Protein AF-K2N906-F1 (afdb_monomer_lite)

Radius of gyration: 23.5 Å; chains: 1; bounding box: 36×90×32 Å

pLDDT: mean 74.39, std 13.97, range [37.41, 90.12]

Secondary structure (DSSP, 8-state):
--------EEEE--TTS--EEEE--HHHHHHHHHHHT-SSHHHHHHHHHTT-HHHHHHHHHHHH-HHHHHHHGGG--HHHHHHHHHHHHHHHHH---HHHHHHHHHHHHHHHHHHHHHHHHHHHHHHHTTT-PPP---

Organism: NCBI:txid1231190

Foldseek 3Di:
DDDLALQQWDWQDFPPDDTDIFADGPVLLVVLCVVQVHPDLVSSLVSLVVLDLVSLLVSCCSGVNNVVSVVCSVSLPPDVSSVSSSVRSNSNSVSDDPVRVVVVVVVVVVVVVVVVVVVVVVVVVVVVVVPDDDDDDD

Sequence (138 aa):
MAENAWRGERSLTLPDAEPVIVQASLDHIARLMAETKTDTLDGLQEVLFARRPETLRAALAILLGAGNADALWPKVNGASGLTAVYVAISGAVSGLTPAEEDDAKKAQAESERELQAMALGLLARAIGQSSVSPSGNG

Structure (mmCIF, N/CA/C/O backbone):
data_AF-K2N906-F1
#
_entry.id   AF-K2N906-F1
#
loop_
_atom_site.group_PDB
_atom_site.id
_atom_site.type_symbol
_atom_site.label_atom_id
_atom_site.label_alt_id
_atom_site.label_comp_id
_atom_site.label_asym_id
_atom_site.label_entity_id
_atom_site.label_seq_id
_atom_site.pdbx_PDB_ins_code
_atom_site.Cartn_x
_atom_site.Cartn_y
_atom_site.Cartn_z
_atom_site.occupancy
_atom_site.B_iso_or_equiv
_atom_site.auth_seq_id
_atom_site.auth_comp_id
_atom_site.auth_asym_id
_atom_site.auth_atom_id
_atom_site.pdbx_PDB_model_num
ATOM 1 N N . MET A 1 1 ? 22.222 -16.491 -6.358 1.00 38.81 1 MET A N 1
ATOM 2 C CA . MET A 1 1 ? 20.972 -16.249 -7.106 1.00 38.81 1 MET A CA 1
ATOM 3 C C . MET A 1 1 ? 20.525 -14.867 -6.679 1.00 38.81 1 MET A C 1
ATOM 5 O O . MET A 1 1 ? 20.305 -14.692 -5.492 1.00 38.81 1 MET A O 1
ATOM 9 N N . ALA A 1 2 ? 20.604 -13.877 -7.569 1.00 39.12 2 ALA A N 1
ATOM 10 C CA . ALA A 1 2 ? 20.394 -12.476 -7.210 1.00 39.12 2 ALA A CA 1
ATOM 11 C C . ALA A 1 2 ? 18.945 -12.280 -6.751 1.00 39.12 2 ALA A C 1
ATOM 13 O O . ALA A 1 2 ? 18.011 -12.631 -7.470 1.00 39.12 2 ALA A O 1
ATOM 14 N N . GLU A 1 3 ? 18.784 -11.814 -5.520 1.00 45.50 3 GLU A N 1
ATOM 15 C CA . GLU A 1 3 ? 17.502 -11.625 -4.861 1.00 45.50 3 GLU A CA 1
ATOM 16 C C . GLU A 1 3 ? 16.672 -10.598 -5.645 1.00 45.50 3 GLU A C 1
ATOM 18 O O . GLU A 1 3 ? 16.988 -9.412 -5.660 1.00 45.50 3 GLU A O 1
ATOM 23 N N . ASN A 1 4 ? 15.574 -11.043 -6.266 1.00 48.72 4 ASN A N 1
ATOM 24 C CA . ASN A 1 4 ? 14.467 -10.192 -6.732 1.00 48.72 4 ASN A CA 1
ATOM 25 C C . ASN A 1 4 ? 13.709 -9.584 -5.528 1.00 48.72 4 ASN A C 1
ATOM 27 O O . ASN A 1 4 ? 12.476 -9.575 -5.480 1.00 48.72 4 ASN A O 1
ATOM 31 N N . ALA A 1 5 ? 14.442 -9.153 -4.503 1.00 52.78 5 ALA A N 1
ATOM 32 C CA . ALA A 1 5 ? 13.899 -8.657 -3.255 1.00 52.78 5 ALA A CA 1
ATOM 33 C C . ALA A 1 5 ? 13.583 -7.176 -3.431 1.00 52.78 5 ALA A C 1
ATOM 35 O O . ALA A 1 5 ? 14.407 -6.296 -3.185 1.00 52.78 5 ALA A O 1
ATOM 36 N N . TRP A 1 6 ? 12.364 -6.907 -3.884 1.00 63.56 6 TRP A N 1
ATOM 37 C CA . TRP A 1 6 ? 11.742 -5.614 -3.647 1.00 63.56 6 TRP A CA 1
ATOM 38 C C . TRP A 1 6 ? 11.652 -5.433 -2.123 1.00 63.56 6 TRP A C 1
ATOM 40 O O . TRP A 1 6 ? 11.109 -6.287 -1.430 1.00 63.56 6 TRP A O 1
ATOM 50 N N . ARG A 1 7 ? 12.284 -4.390 -1.575 1.00 62.75 7 ARG A N 1
ATOM 51 C CA . ARG A 1 7 ? 12.580 -4.287 -0.127 1.00 62.75 7 ARG A CA 1
ATOM 52 C C . ARG A 1 7 ? 11.457 -3.642 0.696 1.00 62.75 7 ARG A C 1
ATOM 54 O O . ARG A 1 7 ? 11.632 -3.395 1.886 1.00 62.75 7 ARG A O 1
ATOM 61 N N . GLY A 1 8 ? 10.318 -3.358 0.068 1.00 65.69 8 GLY A N 1
ATOM 62 C CA . GLY A 1 8 ? 9.179 -2.716 0.711 1.00 65.69 8 GLY A CA 1
ATOM 63 C C . GLY A 1 8 ? 8.405 -3.700 1.582 1.00 65.69 8 GLY A C 1
ATOM 64 O O . GLY A 1 8 ? 7.554 -4.445 1.091 1.00 65.69 8 GLY A O 1
ATOM 65 N N . GLU A 1 9 ? 8.702 -3.685 2.878 1.00 73.44 9 GLU A N 1
ATOM 66 C CA . GLU A 1 9 ? 7.942 -4.388 3.907 1.00 73.44 9 GLU A CA 1
ATOM 67 C C . GLU A 1 9 ? 7.093 -3.393 4.704 1.00 73.44 9 GLU A C 1
ATOM 69 O O . GLU A 1 9 ? 7.601 -2.397 5.234 1.00 73.44 9 GLU A O 1
ATOM 74 N N . ARG A 1 10 ? 5.793 -3.678 4.839 1.00 77.00 10 ARG A N 1
ATOM 75 C CA . ARG A 1 10 ? 4.899 -2.901 5.697 1.00 77.00 10 ARG A CA 1
ATOM 76 C C . ARG A 1 10 ? 3.991 -3.766 6.544 1.00 77.00 10 ARG A C 1
ATOM 78 O O . ARG A 1 10 ? 3.304 -4.647 6.053 1.00 77.00 10 ARG A O 1
ATOM 85 N N . SER A 1 11 ? 3.920 -3.432 7.827 1.00 80.31 11 SER A N 1
ATOM 86 C CA . SER A 1 11 ? 2.915 -3.996 8.719 1.00 80.31 11 SER A CA 1
ATOM 87 C C . SER A 1 11 ? 1.555 -3.348 8.458 1.00 80.31 11 SER A C 1
ATOM 89 O O . SER A 1 11 ? 1.413 -2.123 8.527 1.00 80.31 11 SER A O 1
ATOM 91 N N . LEU A 1 12 ? 0.562 -4.175 8.147 1.00 81.00 12 LEU A N 1
ATOM 92 C CA . LEU A 1 12 ? -0.844 -3.815 8.071 1.00 81.00 12 LEU A CA 1
ATOM 93 C C . LEU A 1 12 ? -1.512 -4.162 9.403 1.00 81.00 12 LEU A C 1
ATOM 95 O O . LEU A 1 12 ? -1.728 -5.334 9.712 1.00 81.00 12 LEU A O 1
ATOM 99 N N . THR A 1 13 ? -1.894 -3.133 10.154 1.00 81.50 13 THR A N 1
ATOM 100 C CA . THR A 1 13 ? -2.671 -3.273 11.390 1.00 81.50 13 THR A CA 1
ATOM 101 C C . THR A 1 13 ? -4.109 -2.835 11.134 1.00 81.50 13 THR A C 1
ATOM 103 O O . THR A 1 13 ? -4.357 -1.687 10.762 1.00 81.50 13 THR A O 1
ATOM 106 N N . LEU A 1 14 ? -5.064 -3.743 11.342 1.00 81.69 14 LEU A N 1
ATOM 107 C CA . LEU A 1 14 ? -6.502 -3.465 11.275 1.00 81.69 14 LEU A CA 1
ATOM 108 C C . LEU A 1 14 ? -7.118 -3.617 12.678 1.00 81.69 14 LEU A C 1
ATOM 110 O O . LEU A 1 14 ? -6.626 -4.437 13.451 1.00 81.69 14 LEU A O 1
ATOM 114 N N . PRO A 1 15 ? -8.187 -2.868 13.014 1.00 66.25 15 PRO A N 1
ATOM 115 C CA . PRO A 1 15 ? -8.715 -2.765 14.383 1.00 66.25 15 PRO A CA 1
ATOM 116 C C . PRO A 1 15 ? -9.228 -4.072 15.020 1.00 66.25 15 PRO A C 1
ATOM 118 O O . PRO A 1 15 ? -9.445 -4.089 16.222 1.00 66.25 15 PRO A O 1
ATOM 121 N N . ASP A 1 16 ? -9.334 -5.169 14.266 1.00 69.69 16 ASP A N 1
ATOM 122 C CA . ASP A 1 16 ? -9.760 -6.492 14.754 1.00 69.69 16 ASP A CA 1
ATOM 123 C C . ASP A 1 16 ? -9.006 -7.645 14.050 1.00 69.69 16 ASP A C 1
ATOM 125 O O . ASP A 1 16 ? -9.524 -8.755 13.861 1.00 69.69 16 ASP A O 1
ATOM 129 N N . ALA A 1 17 ? -7.782 -7.390 13.575 1.00 76.25 17 ALA A N 1
ATOM 130 C CA . ALA A 1 17 ? -6.931 -8.388 12.926 1.00 76.25 17 ALA A CA 1
ATOM 131 C C . ALA A 1 17 ? -5.547 -8.439 13.567 1.00 76.25 17 ALA A C 1
ATOM 133 O O . ALA A 1 17 ? -5.031 -7.421 14.023 1.00 76.25 17 ALA A O 1
ATOM 134 N N . GLU A 1 18 ? -4.926 -9.619 13.546 1.00 79.81 18 GLU A N 1
ATOM 135 C CA . GLU A 1 18 ? -3.498 -9.703 13.832 1.00 79.81 18 GLU A CA 1
ATOM 136 C C . GLU A 1 18 ? -2.716 -8.886 12.792 1.00 79.81 18 GLU A C 1
ATOM 138 O O . GLU A 1 18 ? -3.115 -8.864 11.621 1.00 79.81 18 GLU A O 1
ATOM 143 N N . PRO A 1 19 ? -1.633 -8.197 13.196 1.00 81.31 19 PRO A N 1
ATOM 144 C CA . PRO A 1 19 ? -0.794 -7.462 12.263 1.00 81.31 19 PRO A CA 1
ATOM 145 C C . PRO A 1 19 ? -0.253 -8.398 11.184 1.00 81.31 19 PRO A C 1
ATOM 147 O O . PRO A 1 19 ? 0.365 -9.417 11.494 1.00 81.31 19 PRO A O 1
ATOM 150 N N . VAL A 1 20 ? -0.470 -8.044 9.919 1.00 83.88 20 VAL A N 1
ATOM 151 C CA . VAL A 1 20 ? 0.017 -8.834 8.783 1.00 83.88 20 VAL A CA 1
ATOM 152 C C . VAL A 1 20 ? 1.131 -8.082 8.089 1.00 83.88 20 VAL A C 1
ATOM 154 O O . VAL A 1 20 ? 0.998 -6.903 7.770 1.00 83.88 20 VAL A O 1
ATOM 157 N N . ILE A 1 21 ? 2.235 -8.772 7.831 1.00 83.62 21 ILE A N 1
ATOM 158 C CA . ILE A 1 21 ? 3.353 -8.201 7.094 1.00 83.62 21 ILE A CA 1
ATOM 159 C C . ILE A 1 21 ? 3.060 -8.293 5.594 1.00 83.62 21 ILE A C 1
ATOM 161 O O . ILE A 1 21 ? 2.953 -9.376 5.024 1.00 83.62 21 ILE A O 1
ATOM 165 N N . VAL A 1 22 ? 2.916 -7.134 4.961 1.00 83.00 22 VAL A N 1
ATOM 166 C CA . VAL A 1 22 ? 2.778 -6.962 3.517 1.00 83.00 22 VAL A CA 1
ATOM 167 C C . VAL A 1 22 ? 4.174 -6.808 2.927 1.00 83.00 22 VAL A C 1
ATOM 169 O O . VAL A 1 22 ? 4.863 -5.828 3.205 1.00 83.00 22 VAL A O 1
ATOM 172 N N . GLN A 1 23 ? 4.584 -7.772 2.105 1.00 81.62 23 GLN A N 1
ATOM 173 C CA . GLN A 1 23 ? 5.838 -7.730 1.356 1.00 81.62 23 GLN A CA 1
ATOM 174 C C . GLN A 1 23 ? 5.534 -7.699 -0.139 1.00 81.62 23 GLN A C 1
ATOM 176 O O . GLN A 1 23 ? 4.844 -8.569 -0.679 1.00 81.62 23 GLN A O 1
ATOM 181 N N . ALA A 1 24 ? 6.059 -6.695 -0.829 1.00 81.62 24 ALA A N 1
ATOM 182 C CA . ALA A 1 24 ? 6.045 -6.687 -2.283 1.00 81.62 24 ALA A CA 1
ATOM 183 C C . ALA A 1 24 ? 7.304 -7.379 -2.820 1.00 81.62 24 ALA A C 1
ATOM 185 O O . ALA A 1 24 ? 8.359 -7.342 -2.202 1.00 81.62 24 ALA A O 1
ATOM 186 N N . SER A 1 25 ? 7.179 -8.020 -3.978 1.00 81.38 25 SER A N 1
ATOM 187 C CA . SER A 1 25 ? 8.283 -8.528 -4.795 1.00 81.38 25 SER A CA 1
ATOM 188 C C . SER A 1 25 ? 8.162 -7.918 -6.192 1.00 81.38 25 SER A C 1
ATOM 190 O O . SER A 1 25 ? 7.086 -7.439 -6.549 1.00 81.38 25 SER A O 1
ATOM 192 N N . LEU A 1 26 ? 9.214 -7.975 -7.015 1.00 81.31 26 LEU A N 1
ATOM 193 C CA . LEU A 1 26 ? 9.135 -7.516 -8.412 1.00 81.31 26 LEU A CA 1
ATOM 194 C C . LEU A 1 26 ? 7.999 -8.203 -9.195 1.00 81.31 26 LEU A C 1
ATOM 196 O O . LEU A 1 26 ? 7.343 -7.563 -10.012 1.00 81.31 26 LEU A O 1
ATOM 200 N N . ASP A 1 27 ? 7.724 -9.478 -8.903 1.00 84.69 27 ASP A N 1
ATOM 201 C CA . ASP A 1 27 ? 6.605 -10.217 -9.499 1.00 84.69 27 ASP A CA 1
ATOM 202 C C . ASP A 1 27 ? 5.249 -9.669 -9.029 1.00 84.69 27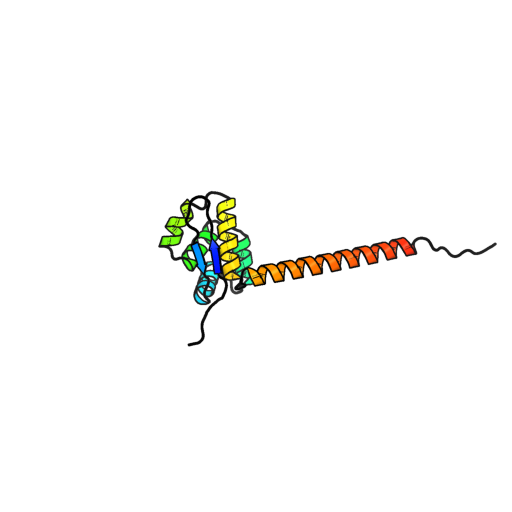 ASP A C 1
ATOM 204 O O . ASP A 1 27 ? 4.337 -9.486 -9.834 1.00 84.69 27 ASP A O 1
ATOM 208 N N . HIS A 1 28 ? 5.125 -9.321 -7.742 1.00 86.62 28 HIS A N 1
ATOM 209 C CA . HIS A 1 28 ? 3.918 -8.671 -7.226 1.00 86.62 28 HIS A CA 1
ATOM 210 C C . HIS A 1 28 ? 3.691 -7.309 -7.886 1.00 86.62 28 HIS A C 1
ATOM 212 O O . HIS A 1 28 ? 2.565 -7.014 -8.273 1.00 86.62 28 HIS A O 1
ATOM 218 N N . ILE A 1 29 ? 4.745 -6.506 -8.065 1.00 84.62 29 ILE A N 1
ATOM 219 C CA . ILE A 1 29 ? 4.652 -5.214 -8.758 1.00 84.62 29 ILE A CA 1
ATOM 220 C C . ILE A 1 29 ? 4.192 -5.405 -10.205 1.00 84.62 29 ILE A C 1
ATOM 222 O O . ILE A 1 29 ? 3.262 -4.730 -10.639 1.00 84.62 29 ILE A O 1
ATOM 226 N N . ALA A 1 30 ? 4.778 -6.358 -10.933 1.00 85.25 30 ALA A N 1
ATOM 227 C CA . ALA A 1 30 ? 4.382 -6.649 -12.310 1.00 85.25 30 ALA A CA 1
ATOM 228 C C . ALA A 1 30 ? 2.908 -7.081 -12.411 1.00 85.25 30 ALA A C 1
ATOM 230 O O . ALA A 1 30 ? 2.185 -6.622 -13.296 1.00 85.25 30 ALA A O 1
ATOM 231 N N . ARG A 1 31 ? 2.433 -7.919 -11.479 1.00 88.19 31 ARG A N 1
ATOM 232 C CA . ARG A 1 31 ? 1.018 -8.326 -11.413 1.00 88.19 31 ARG A CA 1
ATOM 233 C C . ARG A 1 31 ? 0.093 -7.170 -11.056 1.00 88.19 31 ARG A C 1
ATOM 235 O O . ARG A 1 31 ? -0.963 -7.050 -11.665 1.00 88.19 31 ARG A O 1
ATOM 242 N N . LEU A 1 32 ? 0.488 -6.322 -10.106 1.00 87.69 32 LEU A N 1
ATOM 243 C CA . LEU A 1 32 ? -0.259 -5.117 -9.744 1.00 87.69 32 LEU A CA 1
ATOM 244 C C . LEU A 1 32 ? -0.407 -4.198 -10.951 1.00 87.69 32 LEU A C 1
ATOM 246 O O . LEU A 1 32 ? -1.524 -3.823 -11.278 1.00 87.69 32 LEU A O 1
ATOM 250 N N . MET A 1 33 ? 0.694 -3.915 -11.647 1.00 87.06 33 MET A N 1
ATOM 251 C CA . MET A 1 33 ? 0.705 -3.097 -12.857 1.00 87.06 33 MET A CA 1
ATOM 252 C C . MET A 1 33 ? -0.177 -3.674 -13.970 1.00 87.06 33 MET A C 1
ATOM 254 O O . MET A 1 33 ? -0.905 -2.929 -14.627 1.00 87.06 33 MET A O 1
ATOM 258 N N . ALA A 1 34 ? -0.148 -4.995 -14.167 1.00 88.75 34 ALA A N 1
ATOM 259 C CA . ALA A 1 34 ? -1.006 -5.672 -15.136 1.00 88.75 34 ALA A CA 1
ATOM 260 C C . ALA A 1 34 ? -2.497 -5.563 -14.764 1.00 88.75 34 ALA A C 1
ATOM 262 O O . ALA A 1 34 ? -3.326 -5.282 -15.631 1.00 88.75 34 ALA A O 1
ATOM 263 N N . GLU A 1 35 ? -2.831 -5.733 -13.483 1.00 87.38 35 GLU A N 1
ATOM 264 C CA . GLU A 1 35 ? -4.200 -5.629 -12.964 1.00 87.38 35 GLU A CA 1
ATOM 265 C C . GLU A 1 35 ? -4.740 -4.195 -13.076 1.00 87.38 35 GLU A C 1
ATOM 267 O O . GLU A 1 35 ? -5.868 -3.971 -13.518 1.00 87.38 35 GLU A O 1
ATOM 272 N N . THR A 1 36 ? -3.918 -3.199 -12.734 1.00 84.88 36 THR A N 1
ATOM 273 C CA . THR A 1 36 ? -4.284 -1.778 -12.816 1.00 84.88 36 THR A CA 1
ATOM 274 C C . THR A 1 36 ? -4.151 -1.196 -14.219 1.00 84.88 36 THR A C 1
ATOM 276 O O . THR A 1 36 ? -4.571 -0.059 -14.432 1.00 84.88 36 THR A O 1
ATOM 279 N N . LYS A 1 37 ? -3.619 -1.964 -15.182 1.00 87.25 37 LYS A N 1
ATOM 280 C CA . LYS A 1 37 ? -3.316 -1.528 -16.558 1.00 87.25 37 LYS A CA 1
ATOM 281 C C . LYS A 1 37 ? -2.426 -0.283 -16.591 1.00 87.25 37 LYS A C 1
ATOM 283 O O . LYS A 1 37 ? -2.685 0.657 -17.339 1.00 87.25 37 LYS A O 1
ATOM 288 N N . THR A 1 38 ? -1.408 -0.266 -15.740 1.00 87.12 38 THR A N 1
ATOM 289 C CA . THR A 1 38 ? -0.452 0.839 -15.620 1.00 87.12 38 THR A CA 1
ATOM 290 C C . THR A 1 38 ? 0.917 0.394 -16.107 1.00 87.12 38 THR A C 1
ATOM 292 O O . THR A 1 38 ? 1.401 -0.652 -15.682 1.00 87.12 38 THR A O 1
ATOM 295 N N . ASP A 1 39 ? 1.570 1.212 -16.928 1.00 82.62 39 ASP A N 1
ATOM 296 C CA . ASP A 1 39 ? 2.894 0.904 -17.488 1.00 82.62 39 ASP A CA 1
ATOM 297 C C . ASP A 1 39 ? 4.062 1.419 -16.623 1.00 82.62 39 ASP A C 1
ATOM 299 O O . ASP A 1 39 ? 5.215 1.058 -16.856 1.00 82.62 39 ASP A O 1
ATOM 303 N N . THR A 1 40 ? 3.780 2.248 -15.609 1.00 84.81 40 THR A N 1
ATOM 304 C CA . THR A 1 40 ? 4.780 2.862 -14.719 1.00 84.81 40 THR A CA 1
ATOM 305 C C . THR A 1 40 ? 4.428 2.689 -13.240 1.00 84.81 40 THR A C 1
ATOM 307 O O . THR A 1 40 ? 3.261 2.538 -12.872 1.00 84.81 40 THR A O 1
ATOM 310 N N . LEU A 1 41 ? 5.450 2.749 -12.376 1.00 81.00 41 LEU A N 1
ATOM 311 C CA . LEU A 1 41 ? 5.283 2.738 -10.917 1.00 81.00 41 LEU A CA 1
ATOM 312 C C . LEU A 1 41 ? 4.494 3.953 -10.422 1.00 81.00 41 LEU A C 1
ATOM 314 O O . LEU A 1 41 ? 3.622 3.795 -9.572 1.00 81.00 41 LEU A O 1
ATOM 318 N N . ASP A 1 42 ? 4.752 5.139 -10.976 1.00 82.31 42 ASP A N 1
ATOM 319 C CA . ASP A 1 42 ? 3.990 6.350 -10.659 1.00 82.31 42 ASP A CA 1
ATOM 320 C C . ASP A 1 42 ? 2.503 6.178 -10.995 1.00 82.31 42 ASP A C 1
ATOM 322 O O . ASP A 1 42 ? 1.645 6.472 -10.167 1.00 82.31 42 ASP A O 1
ATOM 326 N N . GLY A 1 43 ? 2.184 5.593 -12.157 1.00 82.81 43 GLY A N 1
ATOM 327 C CA . GLY A 1 43 ? 0.801 5.298 -12.536 1.00 82.81 43 GLY A CA 1
ATOM 328 C C . GLY A 1 43 ? 0.130 4.306 -11.581 1.00 82.81 43 GLY A C 1
ATOM 329 O O . GLY A 1 43 ? -1.031 4.487 -11.211 1.00 82.81 43 GLY A O 1
ATOM 330 N N . LEU A 1 44 ? 0.862 3.285 -11.120 1.00 85.25 44 LEU A N 1
ATOM 331 C CA . LEU A 1 44 ? 0.371 2.368 -10.088 1.00 85.25 44 LEU A CA 1
ATOM 332 C C . LEU A 1 44 ? 0.086 3.110 -8.769 1.00 85.25 44 LEU A C 1
ATOM 334 O O . LEU A 1 44 ? -0.958 2.881 -8.154 1.00 85.25 44 LEU A O 1
ATOM 338 N N . GLN A 1 45 ? 0.968 4.021 -8.344 1.00 84.19 45 GLN A N 1
ATOM 339 C CA . GLN A 1 45 ? 0.756 4.826 -7.136 1.00 84.19 45 GLN A CA 1
ATOM 340 C C . GLN A 1 45 ? -0.460 5.752 -7.261 1.00 84.19 45 GLN A C 1
ATOM 342 O O . GLN A 1 45 ? -1.257 5.823 -6.325 1.00 84.19 45 GLN A O 1
ATOM 347 N N . GLU A 1 46 ? -0.668 6.399 -8.410 1.00 86.00 46 GLU A N 1
ATOM 348 C CA . GLU A 1 46 ? -1.856 7.227 -8.666 1.00 86.00 46 GLU A CA 1
ATOM 349 C C . GLU A 1 46 ? -3.156 6.410 -8.598 1.00 86.00 46 GLU A C 1
ATOM 351 O O . GLU A 1 46 ? -4.145 6.831 -7.986 1.00 86.00 46 GLU A O 1
ATOM 356 N N . VAL A 1 47 ? -3.155 5.204 -9.172 1.00 86.25 47 VAL A N 1
ATOM 357 C CA . VAL A 1 47 ? -4.312 4.299 -9.124 1.00 86.25 47 VAL A CA 1
ATOM 358 C C . VAL A 1 47 ? -4.601 3.839 -7.690 1.00 86.25 47 VAL A C 1
ATOM 360 O O . VAL A 1 47 ? -5.764 3.810 -7.272 1.00 86.25 47 VAL A O 1
ATOM 363 N N . LEU A 1 48 ? -3.566 3.542 -6.899 1.00 86.38 48 LEU A N 1
ATOM 364 C CA . LEU A 1 48 ? -3.710 3.222 -5.475 1.00 86.38 48 LEU A CA 1
ATOM 365 C C . LEU A 1 48 ? -4.186 4.434 -4.658 1.00 86.38 48 LEU A C 1
ATOM 367 O O . LEU A 1 48 ? -5.000 4.276 -3.741 1.00 86.38 48 LEU A O 1
ATOM 371 N N . PHE A 1 49 ? -3.749 5.645 -5.013 1.00 85.50 49 PHE A N 1
ATOM 372 C CA . PHE A 1 49 ? -4.152 6.897 -4.365 1.00 85.50 49 PHE A CA 1
ATOM 373 C C . PHE A 1 49 ? -5.651 7.184 -4.513 1.00 85.50 49 PHE A C 1
ATOM 375 O O . PHE A 1 49 ? -6.260 7.765 -3.613 1.00 85.50 49 PHE A O 1
ATOM 382 N N . ALA A 1 50 ? -6.284 6.698 -5.585 1.00 85.75 50 ALA A N 1
ATOM 383 C CA . ALA A 1 50 ? -7.736 6.768 -5.749 1.00 85.75 50 ALA A CA 1
ATOM 384 C C . ALA A 1 50 ? -8.515 5.943 -4.701 1.00 85.75 50 ALA A C 1
ATOM 386 O O . ALA A 1 50 ? -9.738 6.073 -4.617 1.00 85.75 50 ALA A O 1
ATOM 387 N N . ARG A 1 51 ? -7.830 5.088 -3.917 1.00 85.38 51 ARG A N 1
ATOM 388 C CA . ARG A 1 51 ? -8.365 4.282 -2.799 1.00 85.38 51 ARG A CA 1
ATOM 389 C C . ARG A 1 51 ? -9.656 3.540 -3.136 1.00 85.38 51 ARG A C 1
ATOM 391 O O . ARG A 1 51 ? -10.532 3.358 -2.287 1.00 85.38 51 ARG A O 1
ATOM 398 N N . ARG A 1 52 ? -9.779 3.100 -4.389 1.00 87.00 52 ARG A N 1
ATOM 399 C CA . ARG A 1 52 ? -10.935 2.324 -4.830 1.00 87.00 52 ARG A CA 1
ATOM 400 C C . ARG A 1 52 ? -10.933 0.983 -4.090 1.00 87.00 52 ARG A C 1
ATOM 402 O O . ARG A 1 52 ? -9.912 0.294 -4.126 1.00 87.00 52 ARG A O 1
ATOM 409 N N . PRO A 1 53 ? -12.045 0.588 -3.442 1.00 86.81 53 PRO A N 1
ATOM 410 C CA . PRO A 1 53 ? -12.106 -0.657 -2.679 1.00 86.81 53 PRO A CA 1
ATOM 411 C C . PRO A 1 53 ? -11.719 -1.878 -3.520 1.00 86.81 53 PRO A C 1
ATOM 413 O O . PRO A 1 53 ? -10.943 -2.712 -3.078 1.00 86.81 53 PRO A O 1
ATOM 416 N N . GLU A 1 54 ? -12.198 -1.954 -4.760 1.00 88.25 54 GLU A N 1
ATOM 417 C CA . GLU A 1 54 ? -11.914 -3.063 -5.679 1.00 88.25 54 GLU A CA 1
ATOM 418 C C . GLU A 1 54 ? -10.415 -3.178 -5.989 1.00 88.25 54 GLU A C 1
ATOM 420 O O . GLU A 1 54 ? -9.837 -4.256 -5.880 1.00 88.25 54 GLU A O 1
ATOM 425 N N . THR A 1 55 ? -9.770 -2.047 -6.281 1.00 88.56 55 THR A N 1
ATOM 426 C CA . THR A 1 55 ? -8.334 -1.963 -6.565 1.00 88.56 55 THR A CA 1
ATOM 427 C C . THR A 1 55 ? -7.495 -2.341 -5.349 1.00 88.56 55 THR A C 1
ATOM 429 O O . THR A 1 55 ? -6.571 -3.141 -5.465 1.00 88.56 55 THR A O 1
ATOM 432 N N . LEU A 1 56 ? -7.823 -1.808 -4.168 1.00 88.31 56 LEU A N 1
ATOM 433 C CA . LEU A 1 56 ? -7.104 -2.133 -2.934 1.00 88.31 56 LEU A CA 1
ATOM 434 C C . LEU A 1 56 ? -7.295 -3.601 -2.536 1.00 88.31 56 LEU A C 1
ATOM 436 O O . LEU A 1 56 ? -6.355 -4.220 -2.044 1.00 88.31 56 LEU A O 1
ATOM 440 N N . ARG A 1 57 ? -8.476 -4.179 -2.788 1.00 88.94 57 ARG A N 1
ATOM 441 C CA . ARG A 1 57 ? -8.735 -5.604 -2.559 1.00 88.94 57 ARG A CA 1
ATOM 442 C C . ARG A 1 57 ? -7.908 -6.482 -3.485 1.00 88.94 57 ARG A C 1
ATOM 444 O O . ARG A 1 57 ? -7.278 -7.423 -3.011 1.00 88.94 57 ARG A O 1
ATOM 451 N N . ALA A 1 58 ? -7.904 -6.176 -4.782 1.00 88.56 58 ALA A N 1
ATOM 452 C CA . ALA A 1 58 ? -7.103 -6.900 -5.764 1.00 88.56 58 ALA A CA 1
ATOM 453 C C . ALA A 1 58 ? -5.613 -6.809 -5.414 1.00 88.56 58 ALA A C 1
ATOM 455 O O . ALA A 1 58 ? -4.914 -7.819 -5.387 1.00 88.56 58 ALA A O 1
ATOM 456 N N . ALA A 1 59 ? -5.149 -5.620 -5.028 1.00 88.38 59 ALA A N 1
ATOM 457 C CA . ALA A 1 59 ? -3.770 -5.416 -4.626 1.00 88.38 59 ALA A CA 1
ATOM 458 C C . ALA A 1 59 ? -3.397 -6.191 -3.351 1.00 88.38 59 ALA A C 1
ATOM 460 O O . ALA A 1 59 ? -2.339 -6.818 -3.294 1.00 88.38 59 ALA A O 1
ATOM 461 N N . LEU A 1 60 ? -4.292 -6.231 -2.361 1.00 88.12 60 LEU A N 1
ATOM 462 C CA . LEU A 1 60 ? -4.119 -7.048 -1.160 1.00 88.12 60 LEU A CA 1
ATOM 463 C C . LEU A 1 60 ? -4.058 -8.545 -1.502 1.00 88.12 60 LEU A C 1
ATOM 465 O O . LEU A 1 60 ? -3.218 -9.262 -0.963 1.00 88.12 60 LEU A O 1
ATOM 469 N N . ALA A 1 61 ? -4.907 -9.013 -2.421 1.00 90.12 61 ALA A N 1
ATOM 470 C CA . ALA A 1 61 ? -4.917 -10.399 -2.887 1.00 90.12 61 ALA A CA 1
ATOM 471 C C . ALA A 1 61 ? -3.645 -10.774 -3.659 1.00 90.12 61 ALA A C 1
ATOM 473 O O . ALA A 1 61 ? -3.170 -11.901 -3.530 1.00 90.12 61 ALA A O 1
ATOM 474 N N . ILE A 1 62 ? -3.073 -9.841 -4.421 1.00 89.50 62 ILE A N 1
ATOM 475 C CA . ILE A 1 62 ? -1.805 -10.045 -5.132 1.00 89.50 62 ILE A CA 1
ATOM 476 C C . ILE A 1 62 ? -0.630 -10.127 -4.148 1.00 89.50 62 ILE A C 1
ATOM 478 O O . ILE A 1 62 ? 0.252 -10.958 -4.338 1.00 89.50 62 ILE A O 1
ATOM 482 N N . LEU A 1 63 ? -0.629 -9.304 -3.094 1.00 86.19 63 LEU A N 1
ATOM 483 C CA . LEU A 1 63 ? 0.489 -9.211 -2.147 1.00 86.19 63 LEU A CA 1
ATOM 484 C C . LEU A 1 63 ? 0.457 -10.268 -1.036 1.00 86.19 63 LEU A C 1
ATOM 486 O O . LEU A 1 63 ? 1.506 -10.770 -0.644 1.00 86.19 63 LEU A O 1
ATOM 490 N N . LEU A 1 64 ? -0.726 -10.603 -0.515 1.00 85.75 64 LEU A N 1
ATOM 491 C CA . LEU A 1 64 ? -0.896 -11.542 0.605 1.00 85.75 64 LEU A CA 1
ATOM 492 C C . LEU A 1 64 ? -1.474 -12.900 0.184 1.00 85.75 64 LEU A C 1
ATOM 49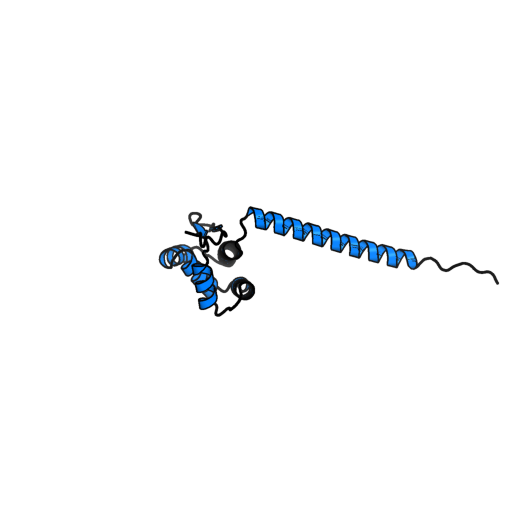4 O O . LEU A 1 64 ? -1.522 -13.828 0.994 1.00 85.75 64 LEU A O 1
ATOM 498 N N . GLY A 1 65 ? -1.938 -13.019 -1.060 1.00 86.06 65 GLY A N 1
ATOM 499 C CA . GLY A 1 65 ? -2.718 -14.152 -1.547 1.00 86.06 65 GLY A CA 1
ATOM 500 C C . GLY A 1 65 ? -4.224 -13.969 -1.331 1.00 86.06 65 GLY A C 1
ATOM 501 O O . GLY A 1 65 ? -4.672 -13.400 -0.333 1.00 86.06 65 GLY A O 1
ATOM 502 N N . ALA A 1 66 ? -5.023 -14.501 -2.262 1.00 83.06 66 ALA A N 1
ATOM 503 C CA . ALA A 1 66 ? -6.480 -14.345 -2.277 1.00 83.06 66 ALA A CA 1
ATOM 504 C C . ALA A 1 66 ? -7.159 -14.802 -0.972 1.00 83.06 66 ALA A C 1
ATOM 506 O O . ALA A 1 66 ? -8.007 -14.090 -0.447 1.00 83.06 66 ALA A O 1
ATOM 507 N N . GLY A 1 67 ? -6.730 -15.930 -0.391 1.00 83.50 67 GLY A N 1
ATOM 508 C CA . GLY A 1 67 ? -7.313 -16.446 0.854 1.00 83.50 67 GLY A CA 1
ATOM 509 C C . GLY A 1 67 ? -7.099 -15.532 2.067 1.00 83.50 67 GLY A C 1
ATOM 510 O O . GLY A 1 67 ? -8.015 -15.336 2.862 1.00 83.50 67 GLY A O 1
ATOM 511 N N . ASN A 1 68 ? -5.917 -14.917 2.186 1.00 84.50 68 ASN A N 1
ATOM 512 C CA . ASN A 1 68 ? -5.639 -13.957 3.258 1.00 84.50 68 ASN A CA 1
ATOM 513 C C . ASN A 1 68 ? -6.383 -12.643 3.027 1.00 84.50 68 ASN A C 1
ATOM 515 O O . ASN A 1 68 ? -6.943 -12.076 3.964 1.00 84.50 68 ASN A O 1
ATOM 519 N N . ALA A 1 69 ? -6.431 -12.176 1.778 1.00 85.81 69 ALA A N 1
ATOM 520 C CA . ALA A 1 69 ? -7.188 -10.985 1.432 1.00 85.81 69 ALA A CA 1
ATOM 521 C C . ALA A 1 69 ? -8.680 -11.160 1.738 1.00 85.81 69 ALA A C 1
ATOM 523 O O . ALA A 1 69 ? -9.261 -10.272 2.349 1.00 85.81 69 ALA A O 1
ATOM 524 N N . ASP A 1 70 ? -9.288 -12.303 1.421 1.00 86.62 70 ASP A N 1
ATOM 525 C CA . ASP A 1 70 ? -10.701 -12.562 1.724 1.00 86.62 70 ASP A CA 1
ATOM 526 C C . ASP A 1 70 ? -10.988 -12.676 3.229 1.00 86.62 70 ASP A C 1
ATOM 528 O O . ASP A 1 70 ? -12.071 -12.298 3.675 1.00 86.62 70 ASP A O 1
ATOM 532 N N . ALA A 1 71 ? -10.019 -13.128 4.030 1.00 85.94 71 ALA A N 1
ATOM 533 C CA . ALA A 1 71 ? -10.132 -13.148 5.490 1.00 85.94 71 ALA A CA 1
ATOM 534 C C . ALA A 1 71 ? -9.968 -11.751 6.124 1.00 85.94 71 ALA A C 1
ATOM 536 O O . ALA A 1 71 ? -10.599 -11.444 7.140 1.00 85.94 71 ALA A O 1
ATOM 537 N N . LEU A 1 72 ? -9.120 -10.898 5.539 1.00 85.00 72 LEU A N 1
ATOM 538 C CA . LEU A 1 72 ? -8.823 -9.552 6.039 1.00 85.00 72 LEU A CA 1
ATOM 539 C C . LEU A 1 72 ? -9.818 -8.502 5.544 1.00 85.00 72 LEU A C 1
ATOM 541 O O . LEU A 1 72 ? -10.144 -7.579 6.286 1.00 85.00 72 LEU A O 1
ATOM 545 N N . TRP A 1 73 ? -10.323 -8.633 4.317 1.00 87.06 73 TRP A N 1
ATOM 546 C CA . TRP A 1 73 ? -11.173 -7.636 3.665 1.00 87.06 73 TRP A CA 1
ATOM 547 C C . TRP A 1 73 ? -12.443 -7.279 4.456 1.00 87.06 73 TRP A C 1
ATOM 549 O O . TRP A 1 73 ? -12.735 -6.091 4.579 1.00 87.06 73 TRP A O 1
ATOM 559 N N . PRO A 1 74 ? -13.166 -8.228 5.087 1.00 87.06 74 PRO A N 1
ATOM 560 C CA . PRO A 1 74 ? -14.305 -7.902 5.949 1.00 87.06 74 PRO A CA 1
ATOM 561 C C . PRO A 1 74 ? -13.937 -7.035 7.164 1.00 87.06 74 PRO A C 1
ATOM 563 O O . PRO A 1 74 ? -14.796 -6.346 7.709 1.00 87.06 74 PRO A O 1
ATOM 566 N N . LYS A 1 75 ? -12.666 -7.055 7.587 1.00 84.88 75 LYS A N 1
ATOM 567 C CA . LYS A 1 75 ? -12.135 -6.251 8.701 1.00 84.88 75 LYS A CA 1
ATOM 568 C C . LYS A 1 75 ? -11.695 -4.852 8.260 1.00 84.88 75 LYS A C 1
ATOM 570 O O . LYS A 1 75 ? -11.455 -3.984 9.099 1.00 84.88 75 LYS A O 1
ATOM 575 N N . VAL A 1 76 ? -11.611 -4.607 6.951 1.00 83.44 76 VAL A N 1
ATOM 576 C CA . VAL A 1 76 ? -11.373 -3.290 6.348 1.00 83.44 76 VAL A CA 1
ATOM 577 C C . VAL A 1 76 ? -12.687 -2.501 6.412 1.00 83.44 76 VAL A C 1
ATOM 579 O O . 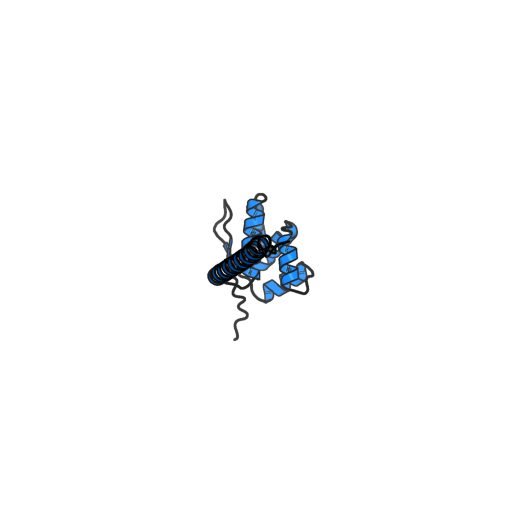VAL A 1 76 ? -13.382 -2.304 5.418 1.00 83.44 76 VAL A O 1
ATOM 582 N N . ASN A 1 77 ? -13.079 -2.099 7.622 1.00 75.75 77 ASN A N 1
ATOM 583 C CA . ASN A 1 77 ? -14.347 -1.419 7.856 1.00 75.75 77 ASN A CA 1
ATOM 584 C C . ASN A 1 77 ? -14.196 0.102 7.665 1.00 75.75 77 ASN A C 1
ATOM 586 O O . ASN A 1 77 ? -13.553 0.792 8.460 1.00 75.75 77 ASN A O 1
ATOM 590 N N . GLY A 1 78 ? -14.792 0.626 6.593 1.00 78.12 78 GLY A N 1
ATOM 591 C CA . GLY A 1 78 ? -14.864 2.060 6.314 1.00 78.12 78 GLY A CA 1
ATOM 592 C C . GLY A 1 78 ? -13.548 2.714 5.868 1.00 78.12 78 GLY A C 1
ATOM 593 O O . GLY A 1 78 ? -12.563 2.063 5.514 1.00 78.12 78 GLY A O 1
ATOM 594 N N . ALA A 1 79 ? -13.541 4.050 5.870 1.00 79.44 79 ALA A N 1
ATOM 595 C CA . ALA A 1 79 ? -12.446 4.866 5.337 1.00 79.44 79 ALA A CA 1
ATOM 596 C C . ALA A 1 79 ? -11.103 4.656 6.063 1.00 7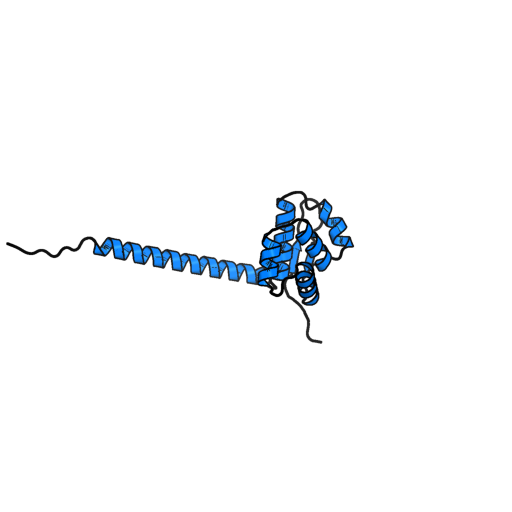9.44 79 ALA A C 1
ATOM 598 O O . ALA A 1 79 ? -10.046 4.711 5.429 1.00 79.44 79 ALA A O 1
ATOM 599 N N . SER A 1 80 ? -11.131 4.380 7.371 1.00 82.31 80 SER A N 1
ATOM 600 C CA . SER A 1 80 ? -9.923 4.127 8.167 1.00 82.31 80 SER A CA 1
ATOM 601 C C . SER A 1 80 ? -9.240 2.822 7.759 1.00 82.31 80 SER A C 1
ATOM 603 O O . SER A 1 80 ? -8.028 2.809 7.557 1.00 82.31 80 SER A O 1
ATOM 605 N N . GLY A 1 81 ? -10.013 1.748 7.556 1.00 83.88 81 GLY A N 1
ATOM 606 C CA . GLY A 1 81 ? -9.484 0.474 7.066 1.00 83.88 81 GLY A CA 1
ATOM 607 C C . GLY A 1 81 ? -8.894 0.607 5.663 1.00 83.88 81 GLY 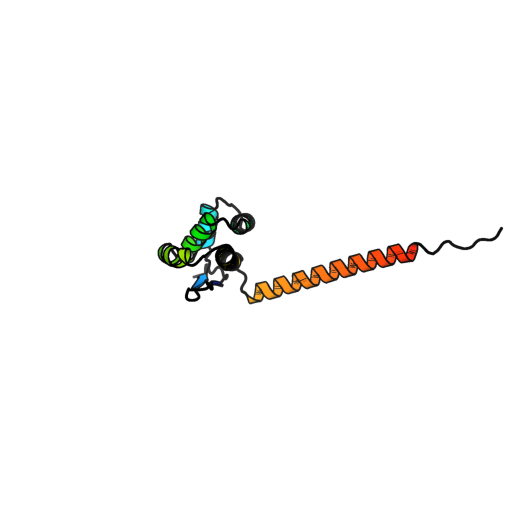A C 1
ATOM 608 O O . GLY A 1 81 ? -7.768 0.174 5.425 1.00 83.88 81 GLY A O 1
ATOM 609 N N . LEU A 1 82 ? -9.615 1.264 4.746 1.00 86.06 82 LEU A N 1
ATOM 610 C CA . LEU A 1 82 ? -9.124 1.505 3.383 1.00 86.06 82 LEU A CA 1
ATOM 611 C C . LEU A 1 82 ? -7.826 2.323 3.382 1.00 86.06 82 LEU A C 1
ATOM 613 O O . LEU A 1 82 ? -6.922 2.044 2.599 1.00 86.06 82 LEU A O 1
ATOM 617 N N . THR A 1 83 ? -7.710 3.300 4.284 1.00 86.19 83 THR A N 1
ATOM 618 C CA . THR A 1 83 ? -6.484 4.093 4.441 1.00 86.19 83 THR A CA 1
ATOM 619 C C . THR A 1 83 ? -5.330 3.243 4.968 1.00 86.19 83 THR A C 1
ATOM 621 O O . THR A 1 83 ? -4.227 3.353 4.441 1.00 86.19 83 THR A O 1
ATOM 624 N N . ALA A 1 84 ? -5.567 2.365 5.946 1.00 84.81 84 ALA A N 1
ATOM 625 C CA . ALA A 1 84 ? -4.539 1.459 6.462 1.00 84.81 84 ALA A CA 1
ATOM 626 C C . ALA A 1 84 ? -4.019 0.503 5.374 1.00 84.81 84 ALA A C 1
ATOM 628 O O . ALA A 1 84 ? -2.809 0.356 5.208 1.00 84.81 84 ALA A O 1
ATOM 629 N N . VAL A 1 85 ? -4.927 -0.080 4.583 1.00 87.38 85 VAL A N 1
ATOM 630 C CA . VAL A 1 85 ? -4.577 -0.950 3.448 1.00 87.38 85 VAL A CA 1
ATOM 631 C C . VAL A 1 85 ? -3.794 -0.179 2.388 1.00 87.38 85 VAL A C 1
ATOM 633 O O . VAL A 1 85 ? -2.746 -0.643 1.950 1.00 87.38 85 VAL A O 1
ATOM 636 N N . TYR A 1 86 ? -4.252 1.018 2.019 1.00 88.12 86 TYR A N 1
ATOM 637 C CA . TYR A 1 86 ? -3.532 1.891 1.093 1.00 88.12 86 TYR A CA 1
ATOM 638 C C . TYR A 1 86 ? -2.108 2.195 1.576 1.00 88.12 86 TYR A C 1
ATOM 640 O O . TYR A 1 86 ? -1.171 2.034 0.803 1.00 88.12 86 TYR A O 1
ATOM 648 N N . VAL A 1 87 ? -1.923 2.590 2.841 1.00 84.19 87 VAL A N 1
ATOM 649 C CA . VAL A 1 87 ? -0.593 2.908 3.392 1.00 84.19 87 VAL A CA 1
ATOM 650 C C . VAL A 1 87 ? 0.320 1.684 3.364 1.00 84.19 87 VAL A C 1
ATOM 652 O O . VAL A 1 87 ? 1.480 1.801 2.972 1.00 84.19 87 VAL A O 1
ATOM 655 N N . ALA A 1 88 ? -0.193 0.509 3.738 1.00 85.56 88 ALA A N 1
ATOM 656 C CA . ALA A 1 88 ? 0.597 -0.716 3.729 1.00 85.56 88 ALA A CA 1
ATOM 657 C C . ALA A 1 88 ? 1.020 -1.114 2.306 1.00 85.56 88 ALA A C 1
ATOM 659 O O . ALA A 1 88 ? 2.195 -1.385 2.069 1.00 85.56 88 ALA A O 1
ATOM 660 N N . ILE A 1 89 ? 0.086 -1.091 1.350 1.00 87.19 89 ILE A N 1
ATOM 661 C CA . ILE A 1 89 ? 0.355 -1.440 -0.051 1.00 87.19 89 ILE A CA 1
ATOM 662 C C . ILE A 1 89 ? 1.273 -0.408 -0.694 1.00 87.19 89 ILE A C 1
ATOM 664 O O . ILE A 1 89 ? 2.264 -0.788 -1.300 1.00 87.19 89 ILE A O 1
ATOM 668 N N . SER A 1 90 ? 0.985 0.885 -0.542 1.00 84.00 90 SER A N 1
ATOM 669 C CA . SER A 1 90 ? 1.805 1.951 -1.116 1.00 84.00 90 SER A CA 1
ATOM 670 C C . SER A 1 90 ? 3.221 1.922 -0.551 1.00 84.00 90 SER A C 1
ATOM 672 O O . SER A 1 90 ? 4.161 2.046 -1.321 1.00 84.00 90 SER A O 1
ATOM 674 N N . GLY A 1 91 ? 3.396 1.705 0.757 1.00 79.56 91 GLY A N 1
ATOM 675 C CA . GLY A 1 91 ? 4.728 1.579 1.352 1.00 79.56 91 GLY A CA 1
ATOM 676 C C . GLY A 1 91 ? 5.474 0.336 0.858 1.00 79.56 91 GLY A C 1
ATOM 677 O O . GLY A 1 91 ? 6.649 0.423 0.510 1.00 79.56 91 GLY A O 1
ATOM 678 N N . ALA A 1 92 ? 4.785 -0.804 0.735 1.00 81.88 92 ALA A N 1
ATOM 679 C CA 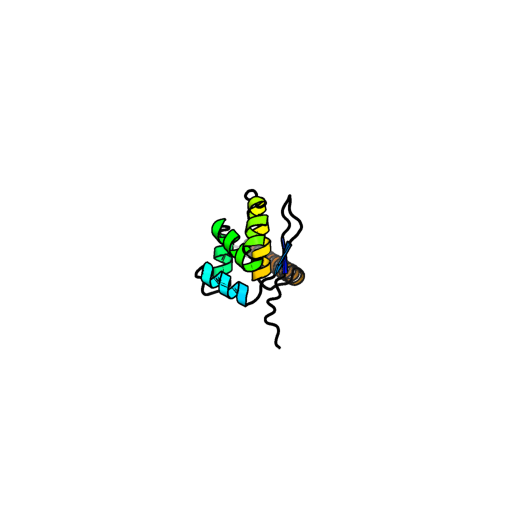. ALA A 1 92 ? 5.376 -2.008 0.153 1.00 81.88 92 ALA A CA 1
ATOM 680 C C . ALA A 1 92 ? 5.765 -1.795 -1.324 1.00 81.88 92 ALA A C 1
ATOM 682 O O . ALA A 1 92 ? 6.853 -2.176 -1.753 1.00 81.88 92 ALA A O 1
ATOM 683 N N . VAL A 1 93 ? 4.912 -1.125 -2.099 1.00 82.06 93 VAL A N 1
ATOM 684 C CA . VAL A 1 93 ? 5.149 -0.806 -3.510 1.00 82.06 93 VAL A CA 1
ATOM 685 C C . VAL A 1 93 ? 6.241 0.242 -3.681 1.00 82.06 93 VAL A C 1
ATOM 687 O O . VAL A 1 93 ? 6.984 0.131 -4.636 1.00 82.06 93 VAL A O 1
ATOM 690 N N . SER A 1 94 ? 6.432 1.200 -2.776 1.00 75.81 94 SER A N 1
ATOM 691 C CA . SER A 1 94 ? 7.514 2.190 -2.900 1.00 75.81 94 SER A CA 1
ATOM 692 C C . SER A 1 94 ? 8.914 1.581 -2.783 1.00 75.81 94 SER A C 1
ATOM 694 O O . SER A 1 94 ? 9.886 2.205 -3.197 1.00 75.81 94 SER A O 1
ATOM 696 N N . GLY A 1 95 ? 9.045 0.380 -2.208 1.00 68.62 95 GLY A N 1
ATOM 697 C CA . GLY A 1 95 ? 10.332 -0.310 -2.068 1.00 68.62 95 GLY A CA 1
ATOM 698 C C . GLY A 1 95 ? 11.280 0.315 -1.036 1.00 68.62 95 GLY A C 1
ATOM 699 O O . GLY A 1 95 ? 12.351 -0.237 -0.796 1.00 68.62 95 GLY A O 1
ATOM 700 N N . LEU A 1 96 ? 10.873 1.427 -0.415 1.00 64.00 96 LEU A N 1
ATOM 701 C CA . LEU A 1 96 ? 11.561 2.082 0.689 1.00 64.00 96 LEU A CA 1
ATOM 702 C C . LEU A 1 96 ? 11.219 1.370 1.994 1.00 64.00 96 LEU A C 1
ATOM 704 O O . LEU A 1 96 ? 10.056 1.073 2.283 1.00 64.00 96 LEU A O 1
ATOM 708 N N . THR A 1 97 ? 12.235 1.125 2.808 1.00 62.91 97 THR A N 1
ATOM 709 C CA . THR A 1 97 ? 12.018 0.700 4.189 1.00 62.91 97 THR A CA 1
ATOM 710 C C . THR A 1 97 ? 11.386 1.841 4.998 1.00 62.91 97 THR A C 1
ATOM 712 O O . THR A 1 97 ? 11.544 3.015 4.653 1.00 62.91 97 THR A O 1
ATOM 715 N N . PRO A 1 98 ? 10.708 1.546 6.122 1.00 59.69 98 PRO A N 1
ATOM 716 C CA . PRO A 1 98 ? 10.153 2.585 6.990 1.00 59.69 98 PRO A CA 1
ATOM 717 C C . PRO A 1 98 ? 11.177 3.636 7.452 1.00 59.69 98 PRO A C 1
ATOM 719 O O . PRO A 1 98 ? 10.789 4.772 7.699 1.00 59.69 98 PRO A O 1
ATOM 722 N N . ALA A 1 99 ? 12.459 3.265 7.553 1.00 61.41 99 ALA A N 1
ATOM 723 C CA . ALA A 1 99 ? 13.551 4.182 7.880 1.00 61.41 99 ALA A CA 1
ATOM 724 C C . ALA A 1 99 ? 13.881 5.132 6.714 1.00 61.41 99 ALA A C 1
ATOM 726 O O . ALA A 1 99 ? 14.039 6.329 6.923 1.00 61.41 99 ALA A O 1
ATOM 727 N N . GLU A 1 100 ? 13.911 4.621 5.481 1.00 63.19 100 GLU A N 1
ATOM 728 C CA . GLU A 1 100 ? 14.170 5.429 4.281 1.00 63.19 100 GLU A CA 1
ATOM 729 C C . GLU A 1 100 ? 12.999 6.375 3.955 1.00 63.19 100 GLU A C 1
ATOM 731 O O . GLU A 1 100 ? 13.220 7.486 3.478 1.00 63.19 100 GLU A O 1
ATOM 736 N N . GLU A 1 101 ? 11.753 5.983 4.253 1.00 59.28 101 GLU A N 1
ATOM 737 C CA . GLU A 1 101 ? 10.593 6.888 4.176 1.00 59.28 101 GLU A CA 1
ATOM 738 C C . GLU A 1 101 ? 10.671 8.040 5.193 1.00 59.28 101 GLU A C 1
ATOM 740 O O . GLU A 1 101 ? 10.247 9.154 4.878 1.00 59.28 101 GLU A O 1
ATOM 745 N N . ASP A 1 102 ? 11.169 7.787 6.408 1.00 62.41 102 ASP A N 1
ATOM 746 C CA . ASP A 1 102 ? 11.322 8.822 7.441 1.00 62.41 102 ASP A CA 1
ATOM 747 C C . ASP A 1 102 ? 12.404 9.834 7.041 1.00 62.41 102 ASP A C 1
ATOM 749 O O . ASP A 1 102 ? 12.172 11.044 7.091 1.00 62.41 102 ASP A O 1
ATOM 753 N N . ASP A 1 103 ? 13.530 9.345 6.514 1.00 63.00 103 ASP A N 1
ATOM 754 C CA . ASP A 1 103 ? 14.600 10.189 5.978 1.00 63.00 103 ASP A CA 1
ATOM 755 C C . ASP A 1 103 ? 14.140 11.000 4.754 1.00 63.00 103 ASP A C 1
ATOM 757 O O . ASP A 1 103 ? 14.423 12.198 4.665 1.00 63.00 103 ASP A O 1
ATOM 761 N N . ALA A 1 104 ? 13.364 10.400 3.843 1.00 61.91 104 ALA A N 1
ATOM 762 C CA . ALA A 1 104 ? 12.794 11.109 2.696 1.00 61.91 104 ALA A CA 1
ATOM 763 C C . ALA A 1 104 ? 11.793 12.197 3.124 1.00 61.91 104 ALA A C 1
ATOM 765 O O . ALA A 1 104 ? 11.839 13.319 2.613 1.00 61.91 104 ALA A O 1
ATOM 766 N N . LYS A 1 105 ? 10.923 11.909 4.103 1.00 64.81 105 LYS A N 1
ATOM 767 C CA . LYS A 1 105 ? 9.991 12.904 4.664 1.00 64.81 105 LYS A CA 1
ATOM 768 C C . LYS A 1 105 ? 10.724 14.031 5.376 1.00 64.81 105 LYS A C 1
ATOM 770 O O . LYS A 1 105 ? 10.323 15.188 5.257 1.00 64.81 105 LYS A O 1
ATOM 775 N N . LYS A 1 106 ? 11.801 13.713 6.091 1.00 67.81 106 LYS A N 1
ATOM 776 C CA . LYS A 1 106 ? 12.638 14.703 6.769 1.00 67.81 106 LYS A CA 1
ATOM 777 C C . LYS A 1 106 ? 13.345 15.616 5.768 1.00 67.81 106 LYS A C 1
ATOM 779 O O . LYS A 1 106 ? 13.295 16.831 5.939 1.00 67.81 106 LYS A O 1
ATOM 784 N N . ALA A 1 107 ? 13.908 15.056 4.697 1.00 63.31 107 ALA A N 1
ATOM 785 C CA . ALA A 1 107 ? 14.532 15.825 3.620 1.00 63.31 107 ALA A CA 1
ATOM 786 C C . ALA A 1 107 ? 13.523 16.727 2.887 1.00 63.31 107 ALA A C 1
ATOM 788 O O . ALA A 1 107 ? 13.824 17.883 2.584 1.00 63.31 107 ALA A O 1
ATOM 789 N N . GLN A 1 108 ? 12.301 16.238 2.651 1.00 62.31 108 GLN A N 1
ATOM 790 C CA . GLN A 1 108 ? 11.235 17.035 2.041 1.00 62.31 108 GLN A CA 1
ATOM 791 C C . GLN A 1 108 ? 10.791 18.189 2.953 1.00 62.31 108 GLN A C 1
ATOM 793 O O . GLN A 1 108 ? 10.688 19.326 2.495 1.00 62.31 108 GLN A O 1
ATOM 798 N N . ALA A 1 109 ? 10.603 17.928 4.251 1.00 68.50 109 ALA A N 1
ATOM 799 C CA . ALA A 1 109 ? 10.237 18.953 5.228 1.00 68.50 109 ALA A CA 1
ATOM 800 C C . ALA A 1 109 ? 11.333 20.020 5.418 1.00 68.50 109 ALA A C 1
ATOM 802 O O . ALA A 1 109 ? 11.031 21.190 5.665 1.00 68.50 109 ALA A O 1
ATOM 803 N N . GLU A 1 110 ? 12.607 19.635 5.304 1.00 66.56 110 GLU A N 1
ATOM 804 C CA . GLU A 1 110 ? 13.741 20.561 5.355 1.00 66.56 110 GLU A CA 1
ATOM 805 C C . GLU A 1 110 ? 13.795 21.445 4.100 1.00 66.56 110 GLU A C 1
ATOM 807 O O . GLU A 1 110 ? 13.881 22.669 4.216 1.00 66.56 110 GLU A O 1
ATOM 812 N N . SER A 1 111 ? 13.597 20.859 2.915 1.00 62.81 111 SER A N 1
ATOM 813 C CA . SER A 1 111 ? 13.549 21.597 1.647 1.00 62.81 111 SER A CA 1
ATOM 814 C C . SER A 1 111 ? 12.371 22.584 1.569 1.00 62.81 111 SER A C 1
ATOM 816 O O . SER A 1 111 ? 12.538 23.723 1.127 1.00 62.81 111 SER A O 1
ATOM 818 N N . GLU A 1 112 ? 11.186 22.210 2.065 1.00 67.00 112 GLU A N 1
ATOM 819 C CA . GLU A 1 112 ? 10.036 23.124 2.154 1.00 67.00 112 GLU A CA 1
ATOM 820 C C . GLU A 1 112 ? 10.296 24.291 3.115 1.00 67.00 112 GLU A C 1
ATOM 822 O O . GLU A 1 112 ? 9.904 25.428 2.833 1.00 67.00 112 GLU A O 1
ATOM 827 N N . ARG A 1 113 ? 10.999 24.044 4.228 1.00 65.25 113 ARG A N 1
ATOM 828 C CA . ARG A 1 113 ? 11.432 25.101 5.154 1.00 65.25 113 ARG A CA 1
ATOM 829 C C . ARG A 1 113 ? 12.415 26.066 4.504 1.00 65.25 113 ARG A C 1
ATOM 831 O O . ARG A 1 113 ? 12.289 27.273 4.708 1.00 65.25 113 ARG A O 1
ATOM 838 N N . GLU A 1 114 ? 13.364 25.565 3.720 1.00 66.06 114 GLU A N 1
ATOM 839 C CA . GLU A 1 114 ? 14.314 26.404 2.982 1.00 66.06 114 GLU A CA 1
ATOM 840 C C . GLU A 1 114 ? 13.616 27.243 1.906 1.00 66.06 114 GLU A C 1
ATOM 842 O O . GLU A 1 114 ? 13.879 28.441 1.788 1.00 66.06 114 GLU A O 1
ATOM 847 N N . LEU A 1 115 ? 12.663 26.661 1.174 1.00 66.88 115 LEU A N 1
ATOM 848 C CA . LEU A 1 115 ? 11.825 27.377 0.206 1.00 66.88 115 LEU A CA 1
ATOM 849 C C . LEU A 1 115 ? 10.975 28.467 0.867 1.00 66.88 115 LEU A C 1
ATOM 851 O O . LEU A 1 115 ? 10.915 29.591 0.363 1.00 66.88 115 LEU A O 1
ATOM 855 N N . GLN A 1 116 ? 10.362 28.174 2.016 1.00 66.56 116 GLN A N 1
ATOM 856 C CA . GLN A 1 116 ? 9.623 29.172 2.794 1.00 66.56 116 GLN A CA 1
ATOM 857 C C . GLN A 1 116 ? 10.543 30.283 3.317 1.00 66.56 116 GLN A C 1
ATOM 859 O O . GLN A 1 116 ? 10.181 31.458 3.239 1.00 66.56 116 GLN A O 1
ATOM 864 N N . ALA A 1 117 ? 11.747 29.949 3.790 1.00 67.75 117 ALA A N 1
ATOM 865 C CA . ALA A 1 117 ? 12.733 30.931 4.239 1.00 67.75 117 ALA A CA 1
ATOM 866 C C . ALA A 1 117 ? 13.228 31.826 3.087 1.00 67.75 117 ALA A C 1
ATOM 868 O O . ALA A 1 117 ? 13.350 33.042 3.257 1.00 67.75 117 ALA A O 1
ATOM 869 N N . MET A 1 118 ? 13.445 31.258 1.897 1.00 68.25 118 MET A N 1
ATOM 870 C CA . MET A 1 118 ? 13.794 32.014 0.690 1.00 68.25 118 MET A CA 1
ATOM 871 C C . MET A 1 118 ? 12.657 32.936 0.234 1.00 68.25 118 MET A C 1
ATOM 873 O O . MET A 1 118 ? 12.903 34.106 -0.071 1.00 68.25 118 MET A O 1
ATOM 877 N N . ALA A 1 119 ? 11.412 32.453 0.239 1.00 69.44 119 ALA A N 1
ATOM 878 C CA . ALA A 1 119 ? 10.240 33.261 -0.098 1.00 69.44 119 ALA A CA 1
ATOM 879 C C . ALA A 1 119 ? 10.051 34.434 0.882 1.00 69.44 119 ALA A C 1
ATOM 881 O O . ALA A 1 119 ? 9.785 35.563 0.459 1.00 69.44 119 ALA A O 1
ATOM 882 N N . LEU A 1 120 ? 10.260 34.201 2.183 1.00 65.12 120 LEU A N 1
ATOM 883 C CA . LEU A 1 120 ? 10.191 35.248 3.206 1.00 65.12 120 LEU A CA 1
ATOM 884 C C . LEU A 1 120 ? 11.331 36.271 3.058 1.00 65.12 120 LEU A C 1
ATOM 886 O O . LEU A 1 120 ? 11.103 37.474 3.187 1.00 65.12 120 LEU A O 1
ATOM 890 N N . GLY A 1 121 ? 12.544 35.813 2.735 1.00 68.75 121 GLY A N 1
ATOM 891 C CA . GLY A 1 121 ? 13.694 36.682 2.470 1.00 68.75 121 GLY A CA 1
ATOM 892 C C . GLY A 1 121 ? 13.502 37.581 1.242 1.00 68.75 121 GLY A C 1
ATOM 893 O O . GLY A 1 121 ? 13.865 38.759 1.270 1.00 68.75 121 GLY A O 1
ATOM 894 N N . LEU A 1 122 ? 12.871 37.062 0.184 1.00 67.75 122 LEU A N 1
ATOM 895 C CA . LEU A 1 122 ? 12.502 37.835 -1.009 1.00 67.75 122 LEU A CA 1
ATOM 896 C C . LEU A 1 122 ? 11.415 38.880 -0.709 1.00 67.75 122 LEU A C 1
ATOM 898 O O . LEU A 1 122 ? 11.536 40.026 -1.148 1.00 67.75 122 LEU A O 1
ATOM 902 N N . LEU A 1 123 ? 10.403 38.530 0.091 1.00 60.75 123 LEU A N 1
ATOM 903 C CA . LEU A 1 123 ? 9.367 39.470 0.540 1.00 60.75 123 LEU A CA 1
ATOM 904 C C . LEU A 1 123 ? 9.940 40.583 1.431 1.00 60.75 123 LEU A C 1
ATOM 906 O O . LEU A 1 123 ? 9.628 41.755 1.225 1.00 60.75 123 LEU A O 1
ATOM 910 N N . ALA A 1 124 ? 10.831 40.252 2.370 1.00 60.03 124 ALA A N 1
ATOM 911 C CA . ALA A 1 124 ? 11.498 41.243 3.216 1.00 60.03 124 ALA A CA 1
ATOM 912 C C . ALA A 1 124 ? 12.356 42.225 2.394 1.00 60.03 124 ALA A C 1
ATOM 914 O O . ALA A 1 124 ? 12.377 43.424 2.681 1.00 60.03 124 ALA A O 1
ATOM 915 N N . ARG A 1 125 ? 13.010 41.747 1.325 1.00 58.41 125 ARG A N 1
ATOM 916 C CA . ARG A 1 125 ? 13.769 42.601 0.397 1.00 58.41 125 ARG A CA 1
ATOM 917 C C . ARG A 1 125 ? 12.864 43.504 -0.449 1.00 58.41 125 ARG A C 1
ATOM 919 O O . ARG A 1 125 ? 13.219 44.659 -0.666 1.00 58.41 125 ARG A O 1
ATOM 926 N N . ALA A 1 126 ? 11.695 43.024 -0.874 1.00 57.66 126 ALA A N 1
ATOM 927 C CA . ALA A 1 126 ? 10.719 43.831 -1.612 1.00 57.66 126 ALA A CA 1
ATOM 928 C C . ALA A 1 126 ? 10.108 44.954 -0.747 1.00 57.66 126 ALA A C 1
ATOM 930 O O . ALA A 1 126 ? 9.959 46.089 -1.205 1.00 57.66 126 ALA A O 1
ATOM 931 N N . ILE A 1 127 ? 9.823 44.670 0.529 1.00 57.56 127 ILE A N 1
ATOM 932 C CA . ILE A 1 127 ? 9.311 45.669 1.481 1.00 57.56 127 ILE A CA 1
ATOM 933 C C . ILE A 1 127 ? 10.416 46.674 1.861 1.00 57.56 127 ILE A C 1
ATOM 935 O O . ILE A 1 127 ? 10.157 47.873 1.929 1.00 57.56 127 ILE A O 1
ATOM 939 N N . GLY A 1 128 ? 11.664 46.218 2.017 1.00 52.03 128 GLY A N 1
ATOM 940 C CA . GLY A 1 128 ? 12.815 47.072 2.342 1.00 52.03 128 GLY A CA 1
ATOM 941 C C . GLY A 1 128 ? 13.284 48.018 1.225 1.00 52.03 128 GLY A C 1
ATOM 942 O O . GLY A 1 128 ? 13.989 48.980 1.515 1.00 52.03 128 GLY A O 1
ATOM 943 N N . GLN A 1 129 ? 12.900 47.792 -0.039 1.00 49.34 129 GLN A N 1
ATOM 944 C CA . GLN A 1 129 ? 13.193 48.719 -1.148 1.00 49.34 129 GLN A CA 1
ATOM 945 C C . GLN A 1 129 ? 12.082 49.748 -1.414 1.00 49.34 129 GLN A C 1
ATOM 947 O O . GLN A 1 129 ? 12.285 50.660 -2.211 1.00 49.34 129 GLN A O 1
ATOM 952 N N . SER A 1 130 ? 10.937 49.658 -0.729 1.00 45.75 130 SER A N 1
ATOM 953 C CA . SER A 1 130 ? 9.816 50.597 -0.910 1.00 45.75 130 SER A CA 1
ATOM 954 C C . SER A 1 130 ? 9.938 51.885 -0.075 1.00 45.75 130 SER A C 1
ATOM 956 O O . SER A 1 130 ? 9.019 52.699 -0.068 1.00 45.75 130 SER A O 1
ATOM 958 N N . SER A 1 131 ? 11.055 52.099 0.631 1.00 49.00 131 SER A N 1
ATOM 959 C CA . SER A 1 131 ? 11.239 53.233 1.554 1.00 49.00 131 SER A CA 1
ATOM 960 C C . SER A 1 131 ? 12.553 54.009 1.380 1.00 49.00 131 SER A C 1
ATOM 962 O O . SER A 1 131 ? 13.001 54.682 2.305 1.00 49.00 131 SER A O 1
ATOM 964 N N . VAL A 1 132 ? 13.142 54.006 0.178 1.00 48.78 132 VAL A N 1
ATOM 965 C CA . VAL A 1 132 ? 14.219 54.952 -0.175 1.00 48.78 132 VAL A CA 1
ATOM 966 C C . VAL A 1 132 ? 13.850 55.718 -1.445 1.00 48.78 132 VAL A C 1
ATOM 968 O O . VAL A 1 132 ? 14.255 55.366 -2.549 1.00 48.78 132 VAL A O 1
ATOM 971 N N . SER A 1 133 ? 13.095 56.804 -1.270 1.00 45.41 133 SER A N 1
ATOM 972 C CA . SER A 1 133 ? 13.186 57.953 -2.175 1.00 45.41 133 SER A CA 1
ATOM 973 C C . SER A 1 133 ? 14.391 58.796 -1.738 1.00 45.41 133 SER A C 1
ATOM 975 O O . SER A 1 133 ? 14.443 59.192 -0.571 1.00 45.41 133 SER A O 1
ATOM 977 N N . PRO A 1 134 ? 15.373 59.071 -2.612 1.00 47.06 134 PRO A N 1
ATOM 978 C CA . PRO A 1 134 ? 16.474 59.972 -2.294 1.00 47.06 134 PRO A CA 1
ATOM 979 C C . PRO A 1 134 ? 15.992 61.433 -2.243 1.00 47.06 134 PRO A C 1
ATOM 981 O O . PRO A 1 134 ? 15.264 61.895 -3.119 1.00 47.06 134 PRO A O 1
ATOM 984 N N . SER A 1 135 ? 16.418 62.147 -1.198 1.00 54.69 135 SER A N 1
ATOM 985 C CA . SER A 1 135 ? 16.280 63.597 -1.001 1.00 54.69 135 SER A CA 1
ATOM 986 C C . SER A 1 135 ? 16.758 64.426 -2.199 1.00 54.69 135 SER A C 1
ATOM 988 O O . SER A 1 135 ? 17.750 64.070 -2.833 1.00 54.69 135 SER A O 1
ATOM 990 N N . GLY A 1 136 ? 16.165 65.606 -2.421 1.00 39.62 136 GLY A N 1
ATOM 991 C CA . GLY A 1 136 ? 16.744 66.592 -3.341 1.00 39.62 136 GLY A CA 1
ATOM 992 C C . GLY A 1 136 ? 15.976 67.907 -3.488 1.00 39.62 136 GLY A C 1
ATOM 993 O O . GLY A 1 136 ? 15.181 68.044 -4.403 1.00 39.62 136 GLY A O 1
ATOM 994 N N . ASN A 1 137 ? 16.244 68.838 -2.569 1.00 42.16 137 ASN A N 1
ATOM 995 C CA . ASN A 1 137 ? 16.246 70.309 -2.661 1.00 42.16 137 ASN A CA 1
ATOM 996 C C . ASN A 1 137 ? 15.744 71.006 -3.953 1.00 42.16 137 ASN A C 1
ATOM 998 O O . ASN A 1 137 ? 16.285 70.784 -5.037 1.00 42.16 137 ASN A O 1
ATOM 1002 N N . GLY A 1 138 ? 14.853 71.988 -3.770 1.00 37.41 138 GLY A N 1
ATOM 1003 C CA . GLY A 1 138 ? 14.495 73.039 -4.729 1.00 37.41 138 GLY A CA 1
ATOM 1004 C C . GLY A 1 138 ? 13.617 74.089 -4.071 1.00 37.41 138 GLY A C 1
ATOM 1005 O O . GLY A 1 138 ? 12.427 73.773 -3.869 1.00 37.41 138 GLY A O 1
#